Protein AF-A0AAU6ADR6-F1 (afdb_monomer_lite)

Radius of gyration: 17.15 Å; chains: 1; bounding box: 39×38×38 Å

Foldseek 3Di:
DLAAEDDPVVCVVANPPHDPVRVVLVVPGPHDYPCSSCVLVCCCVDNPVCVPPPPFDDDSNHGFDADDPVQVVPDSTDTHDHPVRSDVVVVVVVVVVVCVVPDD

Secondary structure (DSSP, 8-state):
----B--TTHHHHS-TT--HHHHHHHHHS-PBPHHHHHHHHHHHHH-GGGTT--S--EETTEEPPBPPGGGGGT-SS--SB-GGGG-HHHHHHHHHHHHHHH--

Sequence (104 aa):
MPGGIRTPLQQHAFGEDMSDEARAVYDAYPWRTAAQGAATSVLVAGSPLVEGVTGRYFQSSAEAPVIDPKELETDIEPVGVAEYAIEPVAAERLWELSTAAVSV

Structure (mmCIF, N/CA/C/O backbone):
data_AF-A0AAU6ADR6-F1
#
_entry.id   AF-A0AAU6ADR6-F1
#
loop_
_atom_site.group_PDB
_atom_site.id
_atom_site.type_symbol
_atom_site.label_atom_id
_atom_site.label_alt_id
_atom_site.label_comp_id
_atom_site.label_asym_id
_atom_site.label_entity_id
_atom_site.label_seq_id
_atom_site.pdbx_PDB_ins_code
_atom_site.Cartn_x
_atom_site.Cartn_y
_atom_site.Cartn_z
_atom_site.occupancy
_atom_site.B_iso_or_equiv
_atom_site.auth_seq_id
_atom_site.auth_comp_id
_atom_site.auth_asym_id
_atom_site.auth_atom_id
_atom_site.pdbx_PDB_model_num
ATOM 1 N N . MET A 1 1 ? -2.730 -1.966 -1.813 1.00 84.62 1 MET A N 1
ATOM 2 C CA . MET A 1 1 ? -1.938 -1.244 -2.807 1.00 84.62 1 MET A CA 1
ATOM 3 C C . MET A 1 1 ? -2.005 -1.902 -4.171 1.00 84.62 1 MET A C 1
ATOM 5 O O . MET A 1 1 ? -1.961 -3.127 -4.256 1.00 84.62 1 MET A O 1
ATOM 9 N N . PRO A 1 2 ? -2.141 -1.074 -5.220 1.00 83.75 2 PRO A N 1
ATOM 10 C CA . PRO A 1 2 ? -2.393 -1.505 -6.595 1.00 83.75 2 PRO A CA 1
ATOM 11 C C . PRO A 1 2 ? -1.130 -1.968 -7.352 1.00 83.75 2 PRO A C 1
ATOM 13 O O . PRO A 1 2 ? -1.239 -2.435 -8.482 1.00 83.75 2 PRO A O 1
ATOM 16 N N . GLY A 1 3 ? 0.053 -1.841 -6.739 1.00 87.31 3 GLY A N 1
ATOM 17 C CA . GLY A 1 3 ? 1.355 -1.970 -7.399 1.00 87.31 3 GLY A CA 1
ATOM 18 C C . GLY A 1 3 ? 1.713 -0.735 -8.232 1.00 87.31 3 GLY A C 1
ATOM 19 O O . GLY A 1 3 ? 0.993 0.264 -8.192 1.00 87.31 3 GLY A O 1
ATOM 20 N N . GLY A 1 4 ? 2.822 -0.767 -8.974 1.00 90.81 4 GLY A N 1
ATOM 21 C CA . GLY A 1 4 ? 3.203 0.358 -9.839 1.00 90.81 4 GLY A CA 1
ATOM 22 C C . GLY A 1 4 ? 2.424 0.392 -11.159 1.00 90.81 4 GLY A C 1
ATOM 23 O O . GLY A 1 4 ? 2.481 -0.547 -11.953 1.00 90.81 4 GLY A O 1
ATOM 24 N N . ILE A 1 5 ? 1.724 1.501 -11.418 1.00 92.19 5 ILE A N 1
ATOM 25 C CA . ILE A 1 5 ? 1.016 1.793 -12.676 1.00 92.19 5 ILE A CA 1
ATOM 26 C C . ILE A 1 5 ? 1.611 3.055 -13.286 1.00 92.19 5 ILE A C 1
ATOM 28 O O . ILE A 1 5 ? 1.849 4.033 -12.578 1.00 92.19 5 ILE A O 1
ATOM 32 N N . ARG A 1 6 ? 1.801 3.052 -14.610 1.00 88.81 6 ARG A N 1
ATOM 33 C CA . ARG A 1 6 ? 2.216 4.242 -15.359 1.00 88.81 6 ARG A CA 1
ATOM 34 C C . ARG A 1 6 ? 1.056 5.230 -15.435 1.00 88.81 6 ARG A C 1
ATOM 36 O O . ARG A 1 6 ? 0.137 5.077 -16.235 1.00 88.81 6 ARG A O 1
ATOM 43 N N . THR A 1 7 ? 1.105 6.232 -14.573 1.00 88.12 7 THR A N 1
A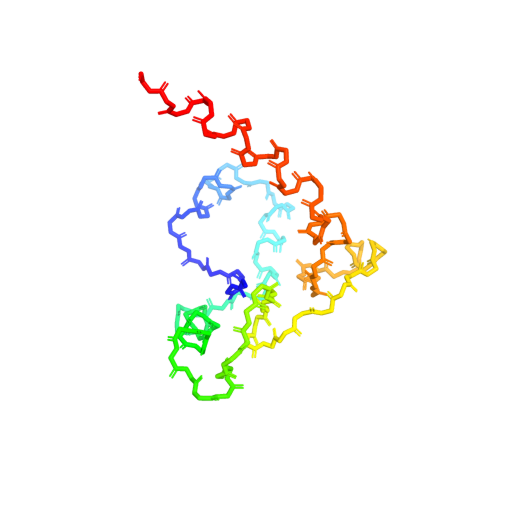TOM 44 C CA . THR A 1 7 ? 0.185 7.369 -14.522 1.00 88.12 7 THR A CA 1
ATOM 45 C C . THR A 1 7 ? 0.967 8.660 -14.783 1.00 88.12 7 THR A C 1
ATOM 47 O O . THR A 1 7 ? 2.199 8.644 -14.771 1.00 88.12 7 THR A O 1
ATOM 50 N N . PRO A 1 8 ? 0.299 9.812 -14.960 1.00 90.94 8 PRO A N 1
ATOM 51 C CA . PRO A 1 8 ? 1.007 11.087 -15.032 1.00 90.94 8 PRO A CA 1
ATOM 52 C C . PRO A 1 8 ? 1.855 11.403 -13.789 1.00 90.94 8 PRO A C 1
ATOM 54 O O . PRO A 1 8 ? 2.765 12.212 -13.886 1.00 90.94 8 PRO A O 1
ATOM 57 N N . LEU A 1 9 ? 1.635 10.753 -12.635 1.00 88.44 9 LEU A N 1
ATOM 58 C CA . LEU A 1 9 ?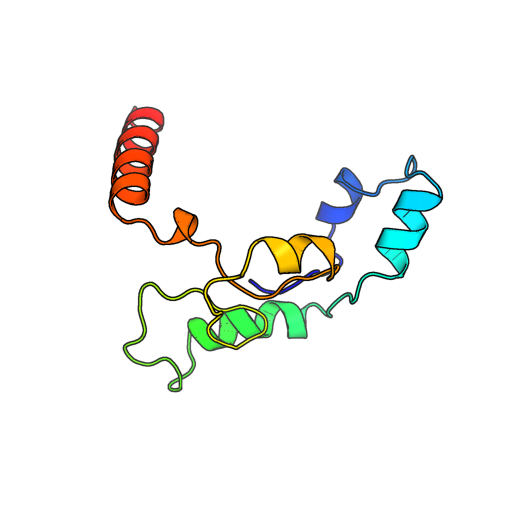 2.442 10.989 -11.429 1.00 88.44 9 LEU A CA 1
ATOM 59 C C . LEU A 1 9 ? 3.928 10.665 -11.633 1.00 88.44 9 LEU A C 1
ATOM 61 O O . LEU A 1 9 ? 4.781 11.358 -11.080 1.00 88.44 9 LEU A O 1
ATOM 65 N N . GLN A 1 10 ? 4.252 9.658 -12.453 1.00 87.25 10 GLN A N 1
ATOM 66 C CA . GLN A 1 10 ? 5.637 9.258 -12.709 1.00 87.25 10 GLN A CA 1
ATOM 67 C C . GLN A 1 10 ? 6.463 10.375 -13.364 1.00 87.25 10 GLN A C 1
ATOM 69 O O . GLN A 1 10 ? 7.671 10.398 -13.165 1.00 87.25 10 GLN A O 1
ATOM 74 N N . GLN A 1 11 ? 5.844 11.349 -14.044 1.00 84.69 11 GLN A N 1
ATOM 75 C CA . GLN A 1 11 ? 6.565 12.481 -14.646 1.00 84.69 11 GLN A CA 1
ATOM 76 C C . GLN A 1 11 ? 7.303 13.349 -13.608 1.00 84.69 11 GLN A C 1
ATOM 78 O O . GLN A 1 11 ? 8.281 14.006 -13.945 1.00 84.69 11 GLN A O 1
ATOM 83 N N . HIS A 1 12 ? 6.846 13.351 -12.349 1.00 83.50 12 HIS A N 1
ATOM 84 C CA . HIS A 1 12 ? 7.444 14.142 -11.268 1.00 83.50 12 HIS A CA 1
ATOM 85 C C . HIS A 1 12 ? 8.579 13.414 -10.542 1.00 83.50 12 HIS A C 1
ATOM 87 O O . HIS A 1 12 ? 9.389 14.059 -9.886 1.00 83.50 12 HIS A O 1
ATOM 93 N N . ALA A 1 13 ? 8.632 12.085 -10.652 1.00 78.25 13 ALA A N 1
ATOM 94 C CA . ALA A 1 13 ? 9.691 11.262 -10.070 1.00 78.25 13 ALA A CA 1
ATOM 95 C C . ALA A 1 13 ? 10.749 10.848 -11.109 1.00 78.25 13 ALA A C 1
ATOM 97 O O . ALA A 1 13 ? 11.910 10.660 -10.765 1.00 78.25 13 ALA A O 1
ATOM 98 N N . PHE A 1 14 ? 10.347 10.721 -12.377 1.00 77.94 14 PHE A N 1
ATOM 99 C CA . PHE A 1 14 ? 11.110 10.101 -13.464 1.00 77.94 14 PHE A CA 1
ATOM 100 C C . PHE A 1 14 ? 10.930 10.882 -14.781 1.00 77.94 14 PHE A C 1
ATOM 102 O O . PHE A 1 14 ? 10.617 10.311 -15.827 1.00 77.94 14 PHE A O 1
ATOM 109 N N . GLY A 1 15 ? 11.043 12.212 -14.702 1.00 78.00 15 GLY A N 1
ATOM 110 C CA . GLY A 1 15 ? 10.879 13.135 -15.830 1.00 78.00 15 GLY A CA 1
ATOM 111 C C . GLY A 1 15 ? 12.022 13.094 -16.856 1.00 78.00 15 GLY A C 1
ATOM 112 O O . GLY A 1 15 ? 12.819 12.158 -16.901 1.00 78.00 15 GLY A O 1
ATOM 113 N N . GLU A 1 16 ? 12.105 14.123 -17.704 1.00 80.06 16 GLU A N 1
ATOM 114 C CA . GLU A 1 16 ? 13.108 14.194 -18.783 1.00 80.06 16 GLU A CA 1
ATOM 115 C C . GLU A 1 16 ? 14.556 14.219 -18.264 1.00 80.0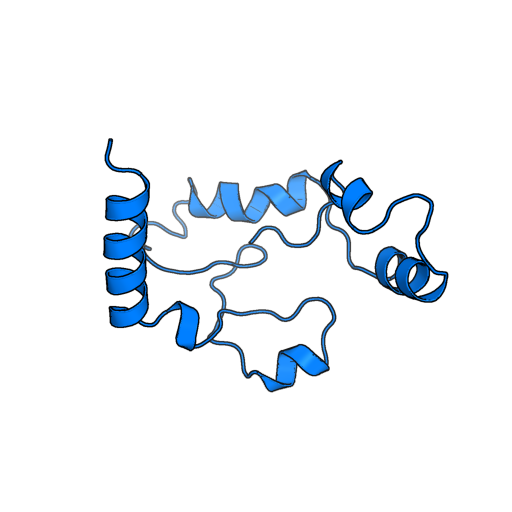6 16 GLU A C 1
ATOM 117 O O . GLU A 1 16 ? 15.425 13.618 -18.891 1.00 80.06 16 GLU A O 1
ATOM 122 N N . ASP A 1 17 ? 14.788 14.792 -17.079 1.00 84.94 17 ASP A N 1
ATOM 123 C CA . ASP A 1 17 ? 16.110 14.919 -16.442 1.00 84.94 17 ASP A CA 1
ATOM 124 C C . ASP A 1 17 ? 16.566 13.659 -15.672 1.00 84.94 17 ASP A C 1
ATOM 126 O O . ASP A 1 17 ? 17.467 13.713 -14.832 1.00 84.94 17 ASP A O 1
ATOM 130 N N . MET A 1 18 ? 15.924 12.512 -15.901 1.00 88.12 18 MET A N 1
ATOM 131 C CA . MET A 1 18 ? 16.257 11.269 -15.207 1.00 88.12 18 MET A CA 1
ATOM 132 C C . MET A 1 18 ? 17.641 10.739 -15.621 1.00 88.12 18 MET A C 1
ATOM 134 O O . MET A 1 18 ? 17.920 10.622 -16.815 1.00 88.12 18 MET A O 1
ATOM 138 N N . SER A 1 19 ? 18.473 10.357 -14.640 1.00 90.94 19 SER A N 1
ATOM 139 C CA . SER A 1 19 ? 19.768 9.709 -14.905 1.00 90.94 19 SER A CA 1
ATOM 140 C C . SER A 1 19 ? 19.593 8.350 -15.588 1.00 90.94 19 SER A C 1
ATOM 142 O O . SER A 1 19 ? 18.537 7.718 -15.482 1.00 90.94 19 SER A O 1
ATOM 144 N N . ASP A 1 20 ? 20.640 7.867 -16.257 1.00 92.31 20 ASP A N 1
ATOM 145 C CA . ASP A 1 20 ? 20.613 6.566 -16.934 1.00 92.31 20 ASP A CA 1
ATOM 146 C C . ASP A 1 20 ? 20.341 5.413 -15.950 1.00 92.31 20 ASP A C 1
ATOM 148 O O . ASP A 1 20 ? 19.605 4.478 -16.268 1.00 92.31 20 ASP A O 1
ATOM 152 N N . GLU A 1 21 ? 20.855 5.498 -14.719 1.00 90.50 21 GLU A N 1
ATOM 153 C CA . GLU A 1 21 ? 20.602 4.506 -13.669 1.00 90.50 21 GLU A CA 1
ATOM 154 C C . GLU A 1 21 ? 19.129 4.490 -13.249 1.00 90.50 21 GLU A C 1
ATOM 156 O O . GLU A 1 21 ? 18.515 3.426 -13.155 1.00 90.50 21 GLU A O 1
ATOM 161 N N . ALA A 1 22 ? 18.536 5.665 -13.031 1.00 88.00 22 ALA A N 1
ATOM 162 C CA . ALA A 1 22 ? 17.127 5.771 -12.674 1.00 88.00 22 ALA A CA 1
ATOM 163 C C . ALA A 1 22 ? 16.217 5.320 -13.831 1.00 88.00 22 ALA A C 1
ATOM 165 O O . ALA A 1 22 ? 15.209 4.653 -13.589 1.00 88.00 22 ALA A O 1
ATOM 166 N N . ARG A 1 23 ? 16.608 5.587 -15.088 1.00 89.19 23 ARG A N 1
ATOM 167 C CA . ARG A 1 23 ? 15.933 5.069 -16.289 1.00 89.19 23 ARG A CA 1
ATOM 168 C C . ARG A 1 23 ? 15.946 3.547 -16.320 1.00 89.19 23 ARG A C 1
ATOM 170 O O . ARG A 1 23 ? 14.899 2.947 -16.540 1.00 89.19 23 ARG A O 1
ATOM 177 N N . ALA A 1 24 ? 17.092 2.927 -16.047 1.00 90.38 24 ALA A N 1
ATOM 178 C CA . ALA A 1 24 ? 17.212 1.474 -16.024 1.00 90.38 24 ALA A CA 1
ATOM 179 C C . ALA A 1 24 ? 16.312 0.836 -14.951 1.00 90.38 24 ALA A C 1
ATOM 181 O O . ALA A 1 24 ? 15.626 -0.145 -15.238 1.00 90.38 24 ALA A O 1
ATOM 182 N N . VAL A 1 25 ? 16.251 1.415 -13.745 1.00 88.12 25 VAL A N 1
ATOM 183 C CA . VAL A 1 25 ? 15.337 0.958 -12.680 1.00 88.12 25 VAL A CA 1
ATOM 184 C C . VAL A 1 25 ? 13.877 1.130 -13.099 1.00 88.12 25 VAL A C 1
ATOM 186 O O . VAL A 1 25 ? 13.074 0.212 -12.936 1.00 88.12 25 VAL A O 1
ATOM 189 N N . TYR A 1 26 ? 13.532 2.285 -13.672 1.00 88.62 26 TYR A N 1
ATOM 190 C CA . TYR A 1 26 ? 12.182 2.565 -14.150 1.00 88.62 26 TYR A CA 1
ATOM 191 C C . TYR A 1 26 ? 11.741 1.572 -15.230 1.00 88.62 26 TYR A C 1
ATOM 193 O O . TYR A 1 26 ? 10.631 1.048 -15.167 1.00 88.62 26 TYR A O 1
ATOM 201 N N . ASP A 1 27 ? 12.593 1.279 -16.209 1.00 89.19 27 ASP A N 1
ATOM 202 C CA . ASP A 1 27 ? 12.262 0.372 -17.308 1.00 89.19 27 ASP A CA 1
ATOM 203 C C . ASP A 1 27 ? 12.213 -1.098 -16.869 1.00 89.19 27 ASP A C 1
ATOM 205 O O . ASP A 1 27 ? 11.403 -1.861 -17.398 1.00 89.19 27 ASP A O 1
ATOM 209 N N . ALA A 1 28 ? 13.018 -1.485 -15.874 1.00 90.12 28 ALA A N 1
ATOM 210 C CA . ALA A 1 28 ? 13.013 -2.829 -15.297 1.00 90.12 28 ALA A CA 1
ATOM 211 C C . ALA A 1 28 ? 11.830 -3.092 -14.347 1.00 90.12 28 ALA A C 1
ATOM 213 O O . ALA A 1 28 ? 11.551 -4.248 -14.022 1.00 90.12 28 ALA A O 1
ATOM 214 N N . TYR A 1 29 ? 11.132 -2.048 -13.890 1.00 90.12 29 TYR A N 1
ATOM 215 C CA . TYR A 1 29 ? 10.039 -2.191 -12.933 1.00 90.12 29 TYR A CA 1
ATOM 216 C C . TYR A 1 29 ? 8.848 -2.980 -13.529 1.00 90.12 29 TYR A C 1
ATOM 218 O O . TYR A 1 29 ? 8.457 -2.731 -14.676 1.00 90.12 29 TYR A O 1
ATOM 226 N N . PRO A 1 30 ? 8.210 -3.898 -12.769 1.00 90.25 30 PRO A N 1
ATOM 227 C CA . PRO A 1 30 ? 7.091 -4.723 -13.228 1.00 90.25 30 PRO A CA 1
ATOM 228 C C . PRO A 1 30 ? 5.787 -3.914 -13.283 1.00 90.25 30 PRO A C 1
ATOM 230 O O . PRO A 1 30 ? 4.855 -4.096 -12.494 1.00 90.25 30 PRO A O 1
ATOM 233 N N . TRP A 1 31 ? 5.717 -2.983 -14.233 1.00 91.88 31 TRP A N 1
ATOM 234 C CA . TRP A 1 31 ? 4.565 -2.110 -14.415 1.00 91.88 31 TRP A CA 1
ATOM 235 C C . TRP A 1 31 ? 3.290 -2.906 -14.685 1.00 91.88 31 TRP A C 1
ATOM 237 O O . TRP A 1 31 ? 3.228 -3.763 -15.567 1.00 91.88 31 TRP A O 1
ATOM 247 N N . ARG A 1 32 ? 2.233 -2.549 -13.961 1.00 91.75 32 ARG A N 1
ATOM 248 C CA . ARG A 1 32 ? 0.884 -3.070 -14.158 1.00 91.75 32 ARG A CA 1
ATOM 249 C C . ARG A 1 32 ? 0.094 -2.173 -15.103 1.00 91.75 32 ARG A C 1
ATOM 251 O O . ARG A 1 32 ? 0.278 -0.955 -15.163 1.00 91.75 32 ARG A O 1
ATOM 258 N N . THR A 1 33 ? -0.843 -2.786 -15.818 1.00 93.44 33 THR A N 1
ATOM 259 C CA . THR A 1 33 ? -1.897 -2.059 -16.537 1.00 93.44 33 THR A CA 1
ATOM 260 C C . THR A 1 33 ? -2.842 -1.362 -15.554 1.00 93.44 33 THR A C 1
ATOM 262 O O . THR A 1 33 ? -2.950 -1.754 -14.390 1.00 93.44 33 THR A O 1
ATOM 265 N N . ALA A 1 34 ? -3.599 -0.369 -16.028 1.00 93.06 34 ALA A N 1
ATOM 266 C CA . ALA A 1 34 ? -4.607 0.305 -15.206 1.00 93.06 34 ALA A CA 1
ATOM 267 C C . ALA A 1 34 ? -5.653 -0.673 -14.630 1.00 93.06 34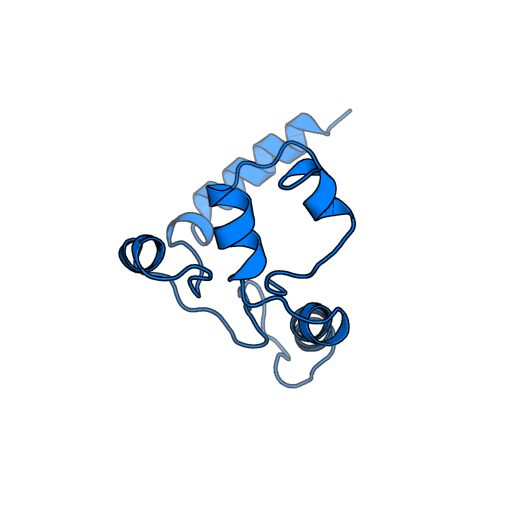 ALA A C 1
ATOM 269 O O . ALA A 1 34 ? -6.025 -0.556 -13.465 1.00 93.06 34 ALA A O 1
ATOM 270 N N . ALA A 1 35 ? -6.078 -1.674 -15.412 1.00 94.50 35 ALA A N 1
ATOM 271 C CA . ALA A 1 35 ? -7.021 -2.696 -14.956 1.00 94.50 35 ALA A CA 1
ATOM 272 C C . ALA A 1 35 ? -6.434 -3.573 -13.835 1.00 94.50 35 ALA A C 1
ATOM 274 O O . ALA A 1 35 ? -7.100 -3.812 -12.830 1.00 94.50 35 ALA A O 1
ATOM 275 N N . GLN A 1 36 ? -5.174 -4.004 -13.966 1.00 93.81 36 GLN A N 1
ATOM 276 C CA . GLN A 1 36 ? -4.477 -4.748 -12.908 1.00 93.81 36 GLN A CA 1
ATOM 277 C C . GLN A 1 36 ? -4.296 -3.901 -11.642 1.00 93.81 36 GLN A C 1
ATOM 279 O O . GLN A 1 36 ? -4.497 -4.408 -10.541 1.00 93.81 36 GLN A O 1
ATOM 284 N N . GLY A 1 37 ? -3.978 -2.612 -11.789 1.00 93.25 37 GLY A N 1
ATOM 285 C CA . GLY A 1 37 ? -3.886 -1.690 -10.659 1.00 93.25 37 GLY A CA 1
ATOM 286 C C . GLY A 1 37 ? -5.219 -1.515 -9.931 1.00 93.25 37 GLY A C 1
ATOM 287 O O . GLY A 1 37 ? -5.283 -1.575 -8.705 1.00 93.25 37 GLY A O 1
ATOM 288 N N . ALA A 1 38 ? -6.315 -1.372 -10.676 1.00 94.81 38 ALA A N 1
ATOM 289 C CA . ALA A 1 38 ? -7.649 -1.239 -10.101 1.00 94.81 38 ALA A CA 1
ATOM 290 C C . ALA A 1 38 ? -8.145 -2.521 -9.409 1.00 94.81 38 ALA A C 1
ATOM 292 O O . ALA A 1 38 ? -8.978 -2.432 -8.508 1.00 94.81 38 ALA A O 1
ATOM 293 N N . ALA A 1 39 ? -7.636 -3.699 -9.790 1.00 95.88 39 ALA A N 1
ATOM 294 C CA . ALA A 1 39 ? -8.140 -4.992 -9.326 1.00 95.88 39 ALA A CA 1
ATOM 295 C C . ALA A 1 39 ? -8.158 -5.126 -7.796 1.00 95.88 39 ALA A C 1
ATOM 297 O O . ALA A 1 39 ? -9.157 -5.579 -7.243 1.00 95.88 39 ALA A O 1
ATOM 298 N N . THR A 1 40 ? -7.107 -4.666 -7.103 1.00 95.19 40 THR A N 1
ATOM 299 C CA . THR A 1 40 ? -7.066 -4.729 -5.629 1.00 95.19 40 THR A CA 1
ATOM 300 C C . THR A 1 40 ? -8.172 -3.872 -5.018 1.00 95.19 40 THR A C 1
ATOM 302 O O . THR A 1 40 ? -8.868 -4.327 -4.117 1.00 95.19 40 THR A O 1
ATOM 305 N N . SER A 1 41 ? -8.367 -2.652 -5.527 1.00 95.25 41 SER A N 1
ATOM 306 C CA . SER A 1 41 ? -9.405 -1.739 -5.040 1.00 95.25 41 SER A CA 1
ATOM 307 C C . SER A 1 41 ? -10.808 -2.279 -5.308 1.00 95.25 41 SER A C 1
ATOM 309 O O . SER A 1 41 ? -11.656 -2.240 -4.425 1.00 95.25 41 SER A O 1
ATOM 311 N N . VAL A 1 42 ? -11.051 -2.821 -6.505 1.00 96.56 42 VAL A N 1
ATOM 312 C CA . VAL A 1 42 ? -12.345 -3.420 -6.868 1.00 96.56 42 VAL A CA 1
ATOM 313 C C . VAL A 1 42 ? -12.638 -4.654 -6.010 1.00 96.56 42 VAL A C 1
ATOM 315 O O . VAL A 1 42 ? -13.766 -4.808 -5.544 1.00 96.56 42 VAL A O 1
ATOM 318 N N . LEU A 1 43 ? -11.630 -5.498 -5.750 1.00 95.88 43 LEU A N 1
ATOM 319 C CA . LEU A 1 43 ? -11.757 -6.651 -4.859 1.00 95.88 43 LEU A CA 1
ATOM 320 C C . LEU A 1 43 ? -12.211 -6.211 -3.464 1.00 95.88 43 LEU A C 1
ATOM 322 O O . LEU A 1 43 ? -13.243 -6.681 -2.993 1.00 95.88 43 LEU A O 1
ATOM 326 N N . VAL A 1 44 ? -11.465 -5.308 -2.818 1.00 95.88 44 VAL A N 1
ATOM 327 C CA . VAL A 1 44 ? -11.754 -4.928 -1.424 1.00 95.88 44 VAL A CA 1
ATOM 328 C C . VAL A 1 44 ? -13.027 -4.094 -1.281 1.00 95.88 44 VAL A C 1
ATOM 330 O O . VAL A 1 44 ? -13.623 -4.078 -0.212 1.00 95.88 44 VAL A O 1
ATOM 333 N N . ALA A 1 45 ? -13.458 -3.410 -2.345 1.00 95.56 45 ALA A N 1
ATOM 334 C CA . ALA A 1 45 ? -14.654 -2.574 -2.319 1.00 95.56 45 ALA A CA 1
ATOM 335 C C . ALA A 1 45 ? -15.965 -3.355 -2.502 1.00 95.56 45 ALA A C 1
ATOM 337 O O . ALA A 1 45 ? -17.008 -2.871 -2.068 1.00 95.56 45 ALA A O 1
ATOM 338 N N . GLY A 1 46 ? -15.949 -4.511 -3.177 1.00 95.31 46 GLY A N 1
ATOM 339 C CA . GLY A 1 46 ? -17.202 -5.157 -3.587 1.00 95.31 46 GLY A CA 1
ATOM 340 C C . GLY A 1 46 ? -17.187 -6.673 -3.738 1.00 95.31 46 GLY A C 1
ATOM 341 O O . GLY A 1 46 ? -18.209 -7.235 -4.124 1.00 95.31 46 GLY A O 1
ATOM 342 N N . SER A 1 47 ? -16.072 -7.355 -3.470 1.00 96.94 47 SER A N 1
ATOM 343 C CA . SER A 1 47 ? -16.037 -8.815 -3.561 1.00 96.94 47 SER A CA 1
ATOM 344 C C . SER A 1 47 ? -16.611 -9.470 -2.299 1.00 96.94 47 SER A C 1
ATOM 346 O O . SER A 1 47 ? -16.163 -9.144 -1.200 1.00 96.94 47 SER A O 1
ATOM 348 N N . PRO A 1 48 ? -17.500 -10.473 -2.416 1.00 97.50 48 PRO A N 1
ATOM 349 C CA . PRO A 1 48 ? -17.948 -11.258 -1.262 1.00 97.50 48 PRO A CA 1
ATOM 350 C C . PRO A 1 48 ? -16.808 -12.056 -0.606 1.00 97.50 48 PRO A C 1
ATOM 352 O O . PRO A 1 48 ? -16.932 -12.493 0.531 1.00 97.50 48 PRO A O 1
ATOM 355 N N . LEU A 1 49 ? -15.667 -12.226 -1.288 1.00 96.56 49 LEU A N 1
ATOM 356 C CA . LEU A 1 49 ? -14.487 -12.897 -0.728 1.00 96.56 49 LEU A CA 1
ATOM 357 C C . LEU A 1 49 ? -13.879 -12.164 0.477 1.00 96.56 49 LEU A C 1
ATOM 359 O O . LEU A 1 49 ? -13.118 -12.770 1.224 1.00 96.56 49 LEU A O 1
ATOM 363 N N . VAL A 1 50 ? -14.182 -10.876 0.648 1.00 96.75 50 VAL A N 1
ATOM 364 C CA . VAL A 1 50 ? -13.690 -10.053 1.763 1.00 96.75 50 VAL A CA 1
ATOM 365 C C . VAL A 1 50 ? -14.819 -9.605 2.694 1.00 96.75 50 VAL A C 1
ATOM 367 O O . VAL A 1 50 ? -14.654 -8.661 3.466 1.00 96.75 50 VAL A O 1
ATOM 370 N N . GLU A 1 51 ? -15.983 -10.253 2.630 1.00 97.19 51 GLU A N 1
ATOM 371 C CA . GLU A 1 51 ? -17.112 -9.896 3.486 1.00 97.19 51 GLU A CA 1
ATOM 372 C C . GLU A 1 51 ? -16.741 -10.023 4.974 1.00 97.19 51 GLU A C 1
ATOM 374 O O . GLU A 1 51 ? -16.197 -11.031 5.424 1.00 97.19 51 GLU A O 1
ATOM 379 N N . GLY A 1 52 ? -16.992 -8.956 5.739 1.00 96.31 52 GLY A N 1
ATOM 380 C CA . GLY A 1 52 ? -16.631 -8.864 7.157 1.00 96.31 52 GLY A CA 1
ATOM 381 C C . GLY A 1 52 ? -15.150 -8.580 7.446 1.00 96.31 52 GLY A C 1
ATOM 382 O O . GLY A 1 52 ? -14.793 -8.402 8.610 1.00 96.31 52 GLY A O 1
ATOM 383 N N . VAL A 1 53 ? -14.285 -8.489 6.431 1.00 96.31 53 VAL A N 1
ATOM 384 C CA . VAL A 1 53 ? -12.867 -8.151 6.612 1.00 96.31 53 VAL A CA 1
ATOM 385 C C . VAL A 1 53 ? -12.704 -6.637 6.749 1.00 96.31 53 VAL A C 1
ATOM 387 O O . VAL A 1 53 ? -13.078 -5.872 5.864 1.00 96.31 53 VAL A O 1
ATOM 390 N N . THR A 1 54 ? -12.108 -6.189 7.855 1.00 93.50 54 THR A N 1
ATOM 391 C CA . THR A 1 54 ? -11.820 -4.770 8.120 1.00 93.50 54 THR A CA 1
ATOM 392 C C . THR A 1 54 ? -10.399 -4.593 8.655 1.00 93.50 54 THR A C 1
ATOM 394 O O . THR A 1 54 ? -9.795 -5.534 9.168 1.00 93.50 54 THR A O 1
ATOM 397 N N . GLY A 1 55 ? -9.830 -3.393 8.497 1.00 92.19 55 GLY A N 1
ATOM 398 C CA . GLY A 1 55 ? -8.514 -3.044 9.056 1.00 92.19 55 GLY A CA 1
ATOM 399 C C . GLY A 1 55 ? -7.320 -3.817 8.479 1.00 92.19 55 GLY A C 1
ATOM 400 O O . GLY A 1 55 ? -6.228 -3.746 9.035 1.00 92.19 55 GLY A O 1
ATOM 401 N N . ARG A 1 56 ? -7.505 -4.565 7.383 1.00 95.06 56 ARG A N 1
ATOM 402 C CA . ARG A 1 56 ? -6.448 -5.336 6.717 1.00 95.06 56 ARG A CA 1
ATOM 403 C C . ARG A 1 56 ? -5.865 -4.580 5.534 1.00 95.06 56 ARG A C 1
ATOM 405 O O . ARG A 1 56 ? -6.572 -3.880 4.810 1.00 95.06 56 ARG A O 1
ATOM 412 N N . TYR A 1 57 ? -4.573 -4.777 5.312 1.00 95.88 57 TYR A N 1
ATOM 413 C CA . TYR A 1 57 ? -3.874 -4.254 4.152 1.00 95.88 57 TYR A CA 1
ATOM 414 C C . TYR A 1 57 ? -3.788 -5.330 3.068 1.00 95.88 57 TYR A C 1
ATOM 416 O O . TYR A 1 57 ? -3.347 -6.447 3.320 1.00 95.88 57 TYR A O 1
ATOM 424 N N . PHE A 1 58 ? -4.201 -4.984 1.852 1.00 95.88 58 PHE A N 1
ATOM 425 C CA . PHE A 1 58 ? -4.134 -5.872 0.693 1.00 95.88 58 PHE A CA 1
ATOM 426 C C . PHE A 1 58 ? -3.116 -5.348 -0.307 1.00 95.88 58 PHE A C 1
ATOM 428 O O . PHE A 1 58 ? -3.125 -4.155 -0.586 1.00 95.88 58 PHE A O 1
ATOM 435 N N . GLN A 1 59 ? -2.303 -6.203 -0.915 1.00 94.25 59 GLN A N 1
ATOM 436 C CA . GLN A 1 59 ? -1.383 -5.871 -2.004 1.00 94.25 59 GLN A CA 1
ATOM 437 C C . GLN A 1 59 ? -1.571 -6.872 -3.140 1.00 94.25 59 GLN A C 1
ATOM 439 O O . GLN A 1 59 ? -1.638 -8.073 -2.906 1.00 94.25 59 GLN A O 1
ATOM 444 N N . SER A 1 60 ? -1.685 -6.381 -4.379 1.00 91.25 60 SER A N 1
ATOM 445 C CA . SER A 1 60 ? -1.893 -7.234 -5.562 1.00 91.25 60 SER A CA 1
ATOM 446 C C . SER A 1 60 ? -3.032 -8.260 -5.395 1.00 91.25 60 SER A C 1
ATOM 448 O O . SER A 1 60 ? -2.905 -9.411 -5.795 1.00 91.25 60 SER A O 1
ATOM 450 N N . SER A 1 61 ? -4.171 -7.829 -4.842 1.00 93.81 61 SER A N 1
ATOM 451 C CA . SER A 1 61 ? -5.375 -8.649 -4.604 1.00 93.81 61 SER A CA 1
ATOM 452 C C . SER A 1 61 ? -5.251 -9.751 -3.537 1.00 93.81 61 SER A C 1
ATOM 454 O O . SER A 1 61 ? -6.124 -10.611 -3.464 1.00 93.81 61 SER A O 1
ATOM 456 N N . ALA A 1 62 ? -4.225 -9.715 -2.683 1.00 93.94 62 ALA A N 1
ATOM 457 C CA . ALA A 1 62 ? -4.074 -10.611 -1.534 1.00 93.94 62 ALA A CA 1
ATOM 458 C C . ALA A 1 62 ? -3.890 -9.816 -0.234 1.00 93.94 62 ALA A C 1
ATOM 460 O O . ALA A 1 62 ? -3.330 -8.720 -0.270 1.00 93.94 62 ALA A O 1
ATOM 461 N N . GLU A 1 63 ? -4.351 -10.347 0.904 1.00 95.69 63 GLU A N 1
ATOM 462 C CA . GLU A 1 63 ? -3.993 -9.797 2.220 1.00 95.69 63 GLU A CA 1
ATOM 463 C C . GLU A 1 63 ? -2.478 -9.926 2.403 1.00 95.69 63 GLU A C 1
ATOM 465 O O . GLU A 1 63 ? -1.915 -11.001 2.185 1.00 95.69 63 GLU A O 1
ATOM 470 N N . ALA A 1 64 ? -1.810 -8.823 2.735 1.00 95.88 64 ALA A N 1
ATOM 471 C CA . ALA A 1 64 ? -0.357 -8.801 2.807 1.00 95.88 64 ALA A CA 1
ATOM 472 C C . ALA A 1 64 ? 0.126 -9.183 4.219 1.00 95.88 64 ALA A C 1
ATOM 474 O O . ALA A 1 64 ? -0.462 -8.729 5.207 1.00 95.88 64 ALA A O 1
ATOM 475 N N . PRO A 1 65 ? 1.202 -9.981 4.337 1.00 95.69 65 PRO A N 1
ATOM 476 C CA . PRO A 1 65 ? 1.798 -10.306 5.627 1.00 95.69 65 PRO A CA 1
ATOM 477 C C . PRO A 1 65 ? 2.519 -9.091 6.219 1.00 95.69 65 PRO A C 1
ATOM 479 O O . PRO A 1 65 ? 2.788 -8.110 5.523 1.00 95.69 65 PRO A O 1
ATOM 482 N N . VAL A 1 66 ? 2.887 -9.176 7.498 1.00 96.81 66 VAL A N 1
ATOM 483 C CA . VAL A 1 66 ? 3.905 -8.269 8.042 1.00 96.81 66 VAL A CA 1
ATOM 484 C C . VAL A 1 66 ? 5.228 -8.592 7.357 1.00 96.81 66 VAL A C 1
ATOM 486 O O . VAL A 1 66 ? 5.648 -9.748 7.360 1.00 96.81 66 VAL A O 1
ATOM 489 N N . ILE A 1 67 ? 5.848 -7.587 6.747 1.00 96.00 67 ILE A N 1
ATOM 490 C CA . ILE A 1 67 ? 7.082 -7.777 5.989 1.00 96.00 67 ILE A CA 1
ATOM 491 C C . ILE A 1 67 ? 8.305 -7.817 6.911 1.00 96.00 67 ILE A C 1
ATOM 493 O O . ILE A 1 67 ? 8.411 -7.000 7.830 1.00 96.00 67 ILE A O 1
ATOM 497 N N . ASP A 1 68 ? 9.247 -8.728 6.648 1.00 94.56 68 ASP A N 1
ATOM 498 C CA . ASP A 1 68 ? 10.592 -8.646 7.231 1.00 94.56 68 ASP A CA 1
ATOM 499 C C . ASP A 1 68 ? 11.329 -7.464 6.575 1.00 94.56 68 ASP A C 1
ATOM 501 O O . ASP A 1 68 ? 11.473 -7.446 5.350 1.00 94.56 68 ASP A O 1
ATOM 505 N N . PRO A 1 69 ? 11.834 -6.480 7.344 1.00 92.06 69 PRO A N 1
ATOM 506 C CA . PRO A 1 69 ? 12.577 -5.350 6.794 1.00 92.06 69 PRO A CA 1
ATOM 507 C C . PRO A 1 69 ? 13.719 -5.728 5.840 1.00 92.06 69 PRO A C 1
ATOM 509 O O . PRO A 1 69 ? 14.049 -4.935 4.965 1.00 92.06 69 PRO A O 1
ATOM 512 N N . LYS A 1 70 ? 14.302 -6.926 5.961 1.00 91.44 70 LYS A N 1
ATOM 513 C CA . LYS A 1 70 ? 15.339 -7.416 5.040 1.00 91.44 70 LYS A CA 1
ATOM 514 C C . LYS A 1 70 ? 14.833 -7.634 3.617 1.00 91.44 70 LYS A C 1
ATOM 516 O O . LYS A 1 70 ? 15.609 -7.503 2.676 1.00 91.44 70 LYS A O 1
ATOM 521 N N . GLU A 1 71 ? 13.552 -7.951 3.436 1.00 90.00 71 GLU A N 1
ATOM 522 C CA . GLU A 1 71 ? 12.979 -8.151 2.100 1.00 90.00 71 GLU A CA 1
ATOM 523 C C . GLU A 1 71 ? 12.987 -6.853 1.281 1.00 90.00 71 GLU A C 1
ATOM 525 O O . GLU A 1 71 ? 13.146 -6.901 0.060 1.00 90.00 71 GLU A O 1
ATOM 530 N N . LEU A 1 72 ? 12.939 -5.693 1.955 1.00 87.62 72 LEU A N 1
ATOM 531 C CA . LEU A 1 72 ? 13.047 -4.367 1.335 1.00 87.62 72 LEU A CA 1
ATOM 532 C C . LEU A 1 72 ? 14.383 -4.142 0.609 1.00 87.62 72 LEU A C 1
ATOM 534 O O . LEU A 1 72 ? 14.471 -3.259 -0.239 1.00 87.62 72 LEU A O 1
ATOM 538 N N . GLU A 1 73 ? 15.421 -4.909 0.944 1.00 88.56 73 GLU A N 1
ATOM 539 C CA . GLU A 1 73 ? 16.750 -4.795 0.332 1.00 88.56 73 GLU A CA 1
ATOM 540 C C . GLU A 1 73 ? 16.910 -5.688 -0.908 1.00 88.56 73 GLU A C 1
ATOM 542 O O . GLU A 1 73 ? 17.888 -5.559 -1.643 1.00 88.56 73 GLU A O 1
ATOM 547 N N . THR A 1 74 ? 15.976 -6.617 -1.132 1.00 85.38 74 THR A N 1
ATOM 548 C CA . THR A 1 74 ? 16.149 -7.722 -2.092 1.00 85.38 74 THR A CA 1
ATOM 549 C C . THR A 1 74 ? 15.145 -7.728 -3.236 1.00 85.38 74 THR A C 1
ATOM 551 O O . THR A 1 74 ? 15.452 -8.277 -4.294 1.00 85.38 74 THR A O 1
ATOM 554 N N . ASP A 1 75 ? 13.980 -7.107 -3.052 1.00 84.88 75 ASP A N 1
ATOM 555 C CA . ASP A 1 75 ? 12.938 -7.001 -4.071 1.00 84.88 75 ASP A CA 1
ATOM 556 C C . ASP A 1 75 ? 12.701 -5.530 -4.446 1.00 84.88 75 ASP A C 1
ATOM 558 O O . ASP A 1 75 ? 12.749 -4.633 -3.607 1.00 84.88 75 ASP A O 1
ATOM 562 N N . ILE A 1 76 ? 12.436 -5.281 -5.727 1.00 83.25 76 ILE A N 1
ATOM 563 C CA . ILE A 1 76 ? 12.041 -3.968 -6.253 1.00 83.25 76 ILE A CA 1
ATOM 564 C C . ILE A 1 76 ? 10.578 -3.636 -5.930 1.00 83.25 76 ILE A C 1
ATOM 566 O O . ILE A 1 76 ? 10.185 -2.468 -5.956 1.00 83.25 76 ILE A O 1
ATOM 570 N N . GLU A 1 77 ? 9.762 -4.651 -5.639 1.00 86.38 77 GLU A N 1
ATOM 571 C CA . GLU A 1 77 ? 8.386 -4.503 -5.175 1.00 86.38 77 GLU A CA 1
ATOM 572 C C . GLU A 1 77 ? 8.100 -5.457 -4.000 1.00 86.38 77 GLU A C 1
ATOM 574 O O . GLU A 1 77 ? 7.342 -6.420 -4.140 1.00 86.38 77 GLU A O 1
ATOM 579 N N . PRO A 1 78 ? 8.680 -5.183 -2.821 1.00 91.12 78 PRO A N 1
ATOM 580 C CA . PRO A 1 78 ? 8.480 -6.007 -1.639 1.00 91.12 78 PRO A CA 1
ATOM 581 C C . PRO A 1 78 ? 6.992 -6.113 -1.269 1.00 91.12 78 PRO A C 1
ATOM 583 O O . PRO A 1 78 ? 6.220 -5.154 -1.412 1.00 91.12 78 PRO A O 1
ATOM 586 N N . VAL A 1 79 ? 6.574 -7.290 -0.797 1.00 91.44 79 VAL A N 1
ATOM 587 C CA . VAL A 1 79 ? 5.177 -7.572 -0.445 1.00 91.44 79 VAL A CA 1
ATOM 588 C C . VAL A 1 79 ? 4.992 -7.556 1.060 1.00 91.44 79 VAL A C 1
ATOM 590 O O . VAL A 1 79 ? 5.550 -8.384 1.769 1.00 91.44 79 VAL A O 1
ATOM 593 N N . GLY A 1 80 ? 4.129 -6.669 1.546 1.00 94.56 80 GLY A N 1
ATOM 594 C CA . GLY A 1 80 ? 3.692 -6.706 2.934 1.00 94.56 80 GLY A CA 1
ATOM 595 C C . GLY A 1 80 ? 3.415 -5.344 3.546 1.00 94.56 80 GLY A C 1
ATOM 596 O O . GLY A 1 80 ? 3.477 -4.299 2.899 1.00 94.56 80 GLY A O 1
ATOM 597 N N . VAL A 1 81 ? 3.074 -5.383 4.827 1.00 95.88 81 VAL A N 1
ATOM 598 C CA . VAL A 1 81 ? 2.846 -4.215 5.671 1.00 95.88 81 VAL A CA 1
ATOM 599 C C . VAL A 1 81 ? 3.966 -4.114 6.702 1.00 95.88 81 VAL A C 1
ATOM 601 O O . VAL A 1 81 ? 4.361 -5.110 7.302 1.00 95.88 81 VAL A O 1
ATOM 604 N N . ALA A 1 82 ? 4.505 -2.916 6.910 1.00 95.12 82 ALA A N 1
ATOM 605 C CA . ALA A 1 82 ? 5.510 -2.710 7.947 1.00 95.12 82 ALA A CA 1
ATOM 606 C C . ALA A 1 82 ? 4.895 -2.910 9.342 1.00 95.12 82 ALA A C 1
ATOM 608 O O . ALA A 1 82 ? 3.767 -2.483 9.586 1.00 95.12 82 ALA A O 1
ATOM 609 N N . GLU A 1 83 ? 5.648 -3.498 10.275 1.00 95.31 83 GLU A N 1
ATOM 610 C CA . GLU A 1 83 ? 5.169 -3.773 11.640 1.00 95.31 83 GLU A CA 1
ATOM 611 C C . GLU A 1 83 ? 4.652 -2.507 12.344 1.00 95.31 83 GLU A C 1
ATOM 613 O O . GLU A 1 83 ? 3.577 -2.508 12.938 1.00 95.31 83 GLU A O 1
ATOM 618 N N . TYR A 1 84 ? 5.361 -1.385 12.201 1.00 93.94 84 TYR A N 1
ATOM 619 C CA . TYR A 1 84 ? 4.942 -0.116 12.797 1.00 93.94 84 TYR A CA 1
ATOM 620 C C . TYR A 1 84 ? 3.653 0.455 12.181 1.00 93.94 84 TYR A C 1
ATOM 622 O O . TYR A 1 84 ? 2.998 1.287 12.802 1.00 93.94 84 TYR A O 1
ATOM 630 N N . ALA A 1 85 ? 3.284 0.053 10.959 1.00 95.38 85 ALA A N 1
ATOM 631 C CA . ALA A 1 85 ? 2.120 0.595 10.257 1.00 95.38 85 ALA A CA 1
ATOM 632 C C . ALA A 1 85 ? 0.792 0.014 10.770 1.00 95.38 85 ALA A C 1
ATOM 634 O O . ALA A 1 85 ? -0.266 0.567 10.478 1.00 95.38 85 ALA A O 1
ATOM 635 N N . ILE A 1 86 ? 0.846 -1.080 11.535 1.00 95.50 86 ILE A N 1
ATOM 636 C CA . ILE A 1 86 ? -0.315 -1.704 12.185 1.00 95.50 86 ILE A CA 1
ATOM 637 C C . ILE A 1 86 ? -0.363 -1.427 13.695 1.00 95.50 86 ILE A C 1
ATOM 639 O O . ILE A 1 86 ? -1.158 -2.039 14.406 1.00 95.50 86 ILE A O 1
ATOM 643 N N . GLU A 1 87 ? 0.479 -0.518 14.196 1.00 96.75 87 GLU A N 1
ATOM 644 C CA . GLU A 1 87 ? 0.544 -0.189 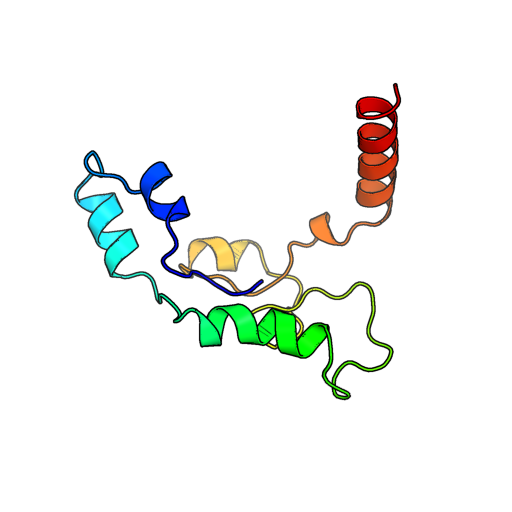15.618 1.00 96.75 87 GLU A CA 1
ATOM 645 C C . GLU A 1 87 ? -0.607 0.765 16.009 1.00 96.75 87 GLU A C 1
ATOM 647 O O . GLU A 1 87 ? -0.676 1.895 15.507 1.00 96.75 87 GLU A O 1
ATOM 652 N N . PRO A 1 88 ? -1.541 0.336 16.882 1.00 96.44 88 PRO A N 1
ATOM 653 C CA . PRO A 1 88 ? -2.757 1.095 17.165 1.00 96.44 88 PRO A CA 1
ATOM 654 C C . PRO A 1 88 ? -2.506 2.415 17.904 1.00 96.44 88 PRO A C 1
ATOM 656 O O . PRO A 1 88 ? -3.210 3.389 17.641 1.00 96.44 88 PRO A O 1
ATOM 659 N N . VAL A 1 89 ? -1.513 2.489 18.798 1.00 97.75 89 VAL A N 1
ATOM 660 C CA . VAL A 1 89 ? -1.244 3.708 19.581 1.00 97.75 89 VAL A CA 1
ATOM 661 C C . VAL A 1 89 ? -0.669 4.814 18.690 1.00 97.75 89 VAL A 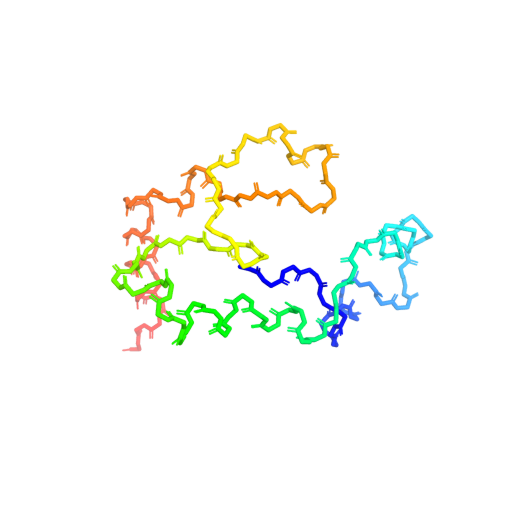C 1
ATOM 663 O O . VAL A 1 89 ? -1.032 5.983 18.820 1.00 97.75 89 VAL A O 1
ATOM 666 N N . ALA A 1 90 ? 0.206 4.467 17.751 1.00 97.44 90 ALA A N 1
ATOM 667 C CA . ALA A 1 90 ? 0.747 5.374 16.752 1.00 97.44 90 ALA A CA 1
ATOM 668 C C . ALA A 1 90 ? -0.354 5.881 15.813 1.00 97.44 90 ALA A C 1
ATOM 670 O O . ALA A 1 90 ? -0.381 7.073 15.501 1.00 97.44 90 ALA A O 1
ATOM 671 N N . ALA A 1 91 ? -1.282 5.005 15.413 1.00 97.00 91 ALA A N 1
ATOM 672 C CA . ALA A 1 91 ? -2.431 5.383 14.597 1.00 97.00 91 ALA A CA 1
ATOM 673 C C . ALA A 1 91 ? -3.348 6.389 15.319 1.00 97.00 91 ALA A C 1
ATOM 675 O O . ALA A 1 91 ? -3.731 7.397 14.725 1.00 97.00 91 ALA A O 1
ATOM 676 N N . GLU A 1 92 ? -3.646 6.167 16.603 1.00 98.19 92 GLU A N 1
ATOM 677 C CA . GLU A 1 92 ? -4.455 7.083 17.420 1.00 98.19 92 GLU A CA 1
ATOM 678 C C . GLU A 1 92 ? -3.785 8.457 17.572 1.00 98.19 92 GLU A C 1
ATOM 680 O O . GLU A 1 92 ? -4.401 9.488 17.307 1.00 98.19 92 GLU A O 1
ATOM 685 N N . ARG A 1 93 ? -2.485 8.490 17.885 1.00 98.12 93 ARG A N 1
ATOM 686 C CA . ARG A 1 93 ? -1.728 9.750 17.983 1.00 98.12 93 ARG A CA 1
ATOM 687 C C . ARG A 1 93 ? -1.708 10.526 16.667 1.00 98.12 93 ARG A C 1
ATOM 689 O O . ARG A 1 93 ? -1.841 11.750 16.663 1.00 98.12 93 ARG A O 1
ATOM 696 N N . LEU A 1 94 ? -1.527 9.827 15.542 1.00 97.81 94 LEU A N 1
ATOM 697 C CA . LEU A 1 94 ? -1.559 10.450 14.219 1.00 97.81 94 LEU A CA 1
ATOM 698 C C . LEU A 1 94 ? -2.946 11.028 13.911 1.00 97.81 94 LEU A C 1
ATOM 700 O O . LEU A 1 94 ? -3.038 12.109 13.325 1.00 97.81 94 LEU A O 1
ATOM 704 N N . TRP A 1 95 ? -4.010 10.337 14.322 1.00 98.06 95 TRP A N 1
ATOM 705 C CA . TRP A 1 95 ? -5.382 10.813 14.180 1.00 98.06 95 TRP A CA 1
ATOM 706 C C . TRP A 1 95 ? -5.634 12.104 14.965 1.00 98.06 95 TRP A C 1
ATOM 708 O O . TRP A 1 95 ? -6.141 13.073 14.395 1.00 98.06 95 TRP A O 1
ATOM 718 N N . GLU A 1 96 ? -5.246 12.153 16.242 1.00 98.44 96 GLU A N 1
ATOM 719 C CA . GLU A 1 96 ? -5.387 13.350 17.085 1.00 98.44 96 GLU A CA 1
ATOM 720 C C . GLU A 1 96 ? -4.663 14.555 16.474 1.00 98.44 96 GLU A C 1
ATOM 722 O O . GLU A 1 96 ? -5.254 15.626 16.308 1.00 98.44 96 GLU A O 1
ATOM 727 N N . LEU A 1 97 ? -3.403 14.360 16.069 1.00 98.38 97 LEU A N 1
ATOM 728 C CA . LEU A 1 97 ? -2.588 15.406 15.455 1.00 98.38 97 LEU A CA 1
ATOM 729 C C . LEU A 1 97 ? -3.205 15.908 14.145 1.00 98.38 97 LEU A C 1
ATOM 731 O O . LEU A 1 97 ? -3.298 17.116 13.925 1.00 98.38 97 LEU A O 1
ATOM 735 N N . SER A 1 98 ? -3.636 14.986 13.283 1.00 98.12 98 SER A N 1
ATOM 736 C CA . SER A 1 98 ? -4.227 15.324 11.986 1.00 98.12 98 SER A CA 1
ATOM 737 C C . SER A 1 98 ? -5.540 16.081 12.158 1.00 98.12 98 SER A C 1
ATOM 739 O O . SER A 1 98 ? -5.766 17.073 11.470 1.00 98.12 98 SER A O 1
ATOM 741 N N . THR A 1 99 ? -6.375 15.659 13.112 1.00 98.38 99 THR A N 1
ATOM 742 C CA . THR A 1 99 ? -7.644 16.324 13.432 1.00 98.38 99 THR A CA 1
ATOM 743 C C . THR A 1 99 ? -7.400 17.747 13.928 1.00 98.38 99 THR A C 1
ATOM 745 O O . THR A 1 99 ? -8.039 18.680 13.444 1.00 98.38 99 THR A O 1
ATOM 748 N N . ALA A 1 100 ? -6.438 17.942 14.835 1.00 97.94 100 ALA A N 1
ATOM 749 C CA . ALA A 1 100 ? -6.070 19.270 15.319 1.00 97.94 100 ALA A CA 1
ATOM 750 C C . ALA A 1 100 ? -5.534 20.178 14.197 1.00 97.94 100 ALA A C 1
ATOM 752 O O . ALA A 1 100 ? -5.843 21.364 14.176 1.00 97.94 100 ALA A O 1
ATOM 753 N N . ALA A 1 101 ? -4.773 19.628 13.246 1.00 97.50 101 ALA A N 1
ATOM 754 C CA . ALA A 1 101 ? -4.191 20.387 12.139 1.00 97.50 101 ALA A CA 1
ATOM 755 C C . ALA A 1 101 ? -5.220 20.889 11.106 1.00 97.50 101 ALA A C 1
ATOM 757 O O . ALA A 1 101 ? -4.962 21.887 10.435 1.00 97.50 101 ALA A O 1
ATOM 758 N N . VAL A 1 102 ? -6.363 20.207 10.962 1.00 97.56 102 VAL A N 1
ATOM 759 C CA . VAL A 1 102 ? -7.426 20.575 10.001 1.00 97.56 102 VAL A CA 1
ATOM 760 C C . VAL A 1 102 ? -8.650 21.223 10.651 1.00 97.56 102 VAL A C 1
ATOM 762 O O . VAL A 1 102 ? -9.586 21.602 9.948 1.00 97.56 102 VAL A O 1
ATOM 765 N N . SER A 1 103 ? -8.663 21.342 11.979 1.00 88.06 103 SER A N 1
ATOM 766 C CA . SER A 1 103 ? -9.732 22.029 12.703 1.00 88.06 103 SER A CA 1
ATOM 767 C C . SER A 1 103 ? -9.566 23.543 12.538 1.00 88.06 103 SER A C 1
ATOM 769 O O . SER A 1 103 ? -8.533 24.095 12.914 1.00 88.06 103 SER A O 1
ATOM 771 N N . VAL A 1 104 ? -10.570 24.184 11.929 1.00 68.94 104 VAL A N 1
ATOM 772 C CA . VAL A 1 104 ? -10.665 25.645 11.729 1.00 68.94 104 VAL A CA 1
ATOM 773 C C . VAL A 1 104 ? -11.206 26.324 12.980 1.00 68.94 104 VAL A C 1
ATOM 775 O O . VAL A 1 104 ? -12.178 25.781 13.554 1.00 68.94 104 VAL A O 1
#

pLDDT: mean 92.16, std 5.39, range [68.94, 98.44]